Protein AF-A0A816GXU7-F1 (afdb_monomer_lite)

Foldseek 3Di:
DVVVVVVVVVVVLVVLVVLLPDPPRDPVSNVVSVVVVVCVVVVVPDPDDDPDPQDPVNVVVVVVVVVVVVVVVVVVPDDDPDD

Secondary structure (DSSP, 8-state):
-HHHHHHHHHHHHHHHHHHHH-TTS-HHHHHHHHHHHHHHHTTT--SS---PPPPHHHHHHHHHHHHHHHHHHHHTT------

pLDDT: mean 83.24, std 14.08, range [40.56, 97.44]

Sequence (83 aa):
MAAANRQILEKNYTDLFIVTTHPQTSARLRFMIQDVMDLRKANWVARRAEAKPTTIDEIHEQKRDKALHLESNRDGNHPNLAR

Organism: NCBI:txid392030

Structure (mmCIF, N/CA/C/O backbone):
data_AF-A0A816GXU7-F1
#
_entry.id   AF-A0A816GXU7-F1
#
loop_
_atom_site.group_PDB
_atom_site.id
_atom_site.type_symbol
_atom_site.label_atom_id
_atom_site.label_alt_id
_atom_site.label_comp_id
_atom_site.label_asym_id
_atom_site.label_entity_id
_atom_site.label_seq_id
_atom_site.pdbx_PDB_ins_code
_atom_site.Cartn_x
_atom_site.Cartn_y
_atom_site.Cartn_z
_atom_site.occupancy
_atom_site.B_iso_or_equiv
_atom_site.auth_seq_id
_atom_site.auth_comp_id
_atom_site.auth_asym_id
_atom_site.auth_atom_id
_atom_site.pdbx_PDB_model_num
ATOM 1 N N . MET A 1 1 ? 17.927 14.616 13.027 1.00 57.69 1 MET A N 1
ATOM 2 C CA . MET A 1 1 ? 16.746 14.815 12.152 1.00 57.69 1 MET A CA 1
ATOM 3 C C . MET A 1 1 ? 16.227 13.511 11.531 1.00 57.69 1 MET A C 1
ATOM 5 O O . MET A 1 1 ? 15.039 13.255 11.649 1.00 57.69 1 MET A O 1
ATOM 9 N N . ALA A 1 2 ? 17.071 12.637 10.962 1.00 64.00 2 ALA A N 1
ATOM 10 C CA . ALA A 1 2 ? 16.617 11.374 10.345 1.00 64.00 2 ALA A CA 1
ATOM 11 C C . ALA A 1 2 ? 15.889 10.395 11.301 1.00 64.00 2 ALA A C 1
ATOM 13 O O . ALA A 1 2 ? 14.898 9.780 10.915 1.00 64.00 2 ALA A O 1
ATOM 14 N N . ALA A 1 3 ? 16.333 10.283 12.560 1.00 71.44 3 ALA A N 1
ATOM 15 C CA . ALA A 1 3 ? 15.705 9.404 13.556 1.00 71.44 3 ALA A CA 1
ATOM 16 C C . ALA A 1 3 ? 14.273 9.836 13.930 1.00 71.44 3 ALA A C 1
ATOM 18 O O . ALA A 1 3 ? 13.385 8.992 14.031 1.00 71.44 3 ALA A O 1
ATOM 19 N N . ALA A 1 4 ? 14.037 11.146 14.060 1.00 78.88 4 ALA A N 1
ATOM 20 C CA . ALA A 1 4 ? 12.714 11.700 14.347 1.00 78.88 4 ALA A CA 1
ATOM 21 C C . ALA A 1 4 ? 11.733 11.427 13.195 1.00 78.88 4 ALA A C 1
ATOM 23 O O . ALA A 1 4 ? 10.616 10.975 13.429 1.00 78.88 4 ALA A O 1
ATOM 24 N N . ASN A 1 5 ? 12.179 11.594 11.945 1.00 88.50 5 ASN A N 1
ATOM 25 C CA . ASN A 1 5 ? 11.360 11.271 10.774 1.00 88.50 5 ASN A CA 1
ATOM 26 C C . ASN A 1 5 ? 11.010 9.781 10.719 1.00 88.50 5 ASN A C 1
ATOM 28 O O . ASN A 1 5 ? 9.867 9.435 10.437 1.00 88.50 5 ASN A O 1
ATOM 32 N N . ARG A 1 6 ? 11.956 8.890 11.046 1.00 88.38 6 ARG A N 1
ATOM 33 C CA . ARG A 1 6 ? 11.682 7.448 11.112 1.00 88.38 6 ARG A CA 1
ATOM 34 C C . ARG A 1 6 ? 10.615 7.125 12.158 1.00 88.38 6 ARG A C 1
ATOM 36 O O . ARG A 1 6 ? 9.680 6.396 11.852 1.00 88.38 6 ARG A O 1
ATOM 43 N N . GLN A 1 7 ? 10.717 7.698 13.356 1.00 92.00 7 GLN A N 1
ATOM 44 C CA . GLN A 1 7 ? 9.726 7.498 14.416 1.00 92.00 7 GLN A CA 1
ATOM 45 C C . GLN A 1 7 ? 8.328 7.978 13.999 1.00 92.00 7 GLN A C 1
ATOM 47 O O . GLN A 1 7 ? 7.341 7.284 14.238 1.00 92.00 7 GLN A O 1
ATOM 52 N N . ILE A 1 8 ? 8.243 9.135 13.335 1.00 93.38 8 ILE A N 1
ATOM 53 C CA . ILE A 1 8 ? 6.982 9.667 12.801 1.00 93.38 8 ILE A CA 1
ATOM 54 C C . ILE A 1 8 ? 6.388 8.706 11.763 1.00 93.38 8 ILE A C 1
ATOM 56 O O . ILE A 1 8 ? 5.194 8.423 11.808 1.00 93.38 8 ILE A O 1
ATOM 60 N N . LEU A 1 9 ? 7.207 8.159 10.860 1.00 90.88 9 LEU A N 1
ATOM 61 C CA . LEU A 1 9 ? 6.748 7.201 9.849 1.00 90.88 9 LEU A CA 1
ATOM 62 C C . LEU A 1 9 ? 6.222 5.897 10.466 1.00 90.88 9 LEU A C 1
ATOM 64 O O . LEU A 1 9 ? 5.199 5.389 10.008 1.00 90.88 9 LEU A O 1
ATOM 68 N N . GLU A 1 10 ? 6.867 5.374 11.514 1.00 92.75 10 GLU A N 1
ATOM 69 C CA . GLU A 1 10 ? 6.366 4.185 12.222 1.00 92.75 10 GLU A CA 1
ATOM 70 C C . GLU A 1 10 ? 5.030 4.447 12.919 1.00 92.75 10 GLU A C 1
ATOM 72 O O . GLU A 1 10 ? 4.107 3.630 12.836 1.00 92.75 10 GLU A O 1
ATOM 77 N N . LYS A 1 11 ? 4.898 5.611 13.565 1.00 95.38 11 LYS A N 1
ATOM 78 C CA . LYS A 1 11 ? 3.632 6.036 14.162 1.00 95.38 11 LYS A CA 1
ATOM 79 C C . LYS A 1 11 ? 2.535 6.120 13.099 1.00 95.38 11 LYS A C 1
ATOM 81 O O . LYS A 1 11 ? 1.498 5.485 13.255 1.00 95.38 11 LYS A O 1
ATOM 86 N N . ASN A 1 12 ? 2.793 6.819 11.992 1.00 94.12 12 ASN A N 1
ATOM 87 C CA . ASN A 1 12 ? 1.834 6.972 10.897 1.00 94.12 12 ASN A CA 1
ATOM 88 C C . ASN A 1 12 ? 1.380 5.618 10.339 1.00 94.12 12 ASN A C 1
ATOM 90 O O . ASN A 1 12 ? 0.202 5.423 10.063 1.00 94.12 12 ASN A O 1
ATOM 94 N N . TYR A 1 13 ? 2.297 4.662 10.193 1.00 94.00 13 TYR A N 1
ATOM 95 C CA . TYR A 1 13 ? 1.950 3.317 9.740 1.00 94.00 13 TYR A CA 1
ATOM 96 C C . TYR A 1 13 ? 1.037 2.572 10.718 1.00 94.00 13 TYR A C 1
ATOM 98 O O . TYR A 1 13 ? 0.105 1.888 10.298 1.00 94.00 13 TYR A O 1
ATOM 106 N N . THR A 1 14 ? 1.291 2.719 12.017 1.00 95.44 14 THR A N 1
ATOM 107 C CA . THR A 1 14 ? 0.467 2.105 13.064 1.00 95.44 14 THR A CA 1
ATOM 108 C C . THR A 1 14 ? -0.933 2.719 13.073 1.00 95.44 14 THR A C 1
ATOM 110 O O . THR A 1 14 ? -1.925 1.993 13.084 1.00 95.44 14 THR A O 1
ATOM 113 N N . ASP A 1 15 ? -1.018 4.046 12.970 1.00 95.88 15 ASP A N 1
ATOM 114 C CA . ASP A 1 15 ? -2.279 4.786 12.880 1.00 95.88 15 ASP A CA 1
ATOM 115 C C . ASP A 1 15 ? -3.095 4.345 11.650 1.00 95.88 15 ASP A C 1
ATOM 117 O O . ASP A 1 15 ? -4.291 4.068 11.756 1.00 95.88 15 ASP A O 1
ATOM 121 N N . LEU A 1 16 ? -2.446 4.191 10.488 1.00 95.75 16 LEU A N 1
ATOM 122 C CA . LEU A 1 16 ? -3.083 3.680 9.270 1.00 95.75 16 LEU A CA 1
ATOM 123 C C . LEU A 1 16 ? -3.655 2.272 9.466 1.00 95.75 16 LEU A C 1
ATOM 125 O O . LEU A 1 16 ? -4.781 2.011 9.043 1.00 95.75 16 LEU A O 1
ATOM 129 N N . PHE A 1 17 ? -2.927 1.379 10.140 1.00 94.31 17 PHE A N 1
ATOM 130 C CA . PHE A 1 17 ? -3.433 0.041 10.444 1.00 94.31 17 PHE A CA 1
ATOM 131 C C . PHE A 1 17 ? -4.693 0.097 11.318 1.00 94.31 17 PHE A C 1
ATOM 133 O O . PHE A 1 17 ? -5.684 -0.556 10.991 1.00 94.31 17 PHE A O 1
ATOM 140 N N . ILE A 1 18 ? -4.705 0.930 12.361 1.00 95.88 18 ILE A N 1
ATOM 141 C CA . ILE A 1 18 ? -5.869 1.115 13.244 1.00 95.88 18 ILE A CA 1
ATOM 142 C C . ILE A 1 18 ? -7.097 1.602 12.458 1.00 95.88 18 ILE A C 1
ATOM 144 O O . ILE A 1 18 ? -8.205 1.111 12.665 1.00 95.88 18 ILE A O 1
ATOM 148 N N . VAL A 1 19 ? -6.924 2.509 11.492 1.00 95.44 19 VAL A N 1
ATOM 149 C CA . VAL A 1 19 ? -8.037 2.960 10.633 1.00 95.44 19 VAL A CA 1
ATOM 150 C C . VAL A 1 19 ? -8.652 1.794 9.851 1.00 95.44 19 VAL A C 1
ATOM 152 O O . VAL A 1 19 ? -9.868 1.761 9.644 1.00 95.44 19 VAL A O 1
ATOM 155 N N . THR A 1 20 ? -7.856 0.801 9.444 1.00 94.81 20 THR A N 1
ATOM 156 C CA . THR A 1 20 ? -8.390 -0.365 8.721 1.00 94.81 20 THR A CA 1
ATOM 157 C C . THR A 1 20 ? -9.211 -1.311 9.594 1.00 94.81 20 THR A C 1
ATOM 159 O O . THR A 1 20 ? -10.096 -1.983 9.064 1.00 94.81 20 THR A O 1
ATOM 162 N N . THR A 1 21 ? -8.965 -1.352 10.907 1.00 94.81 21 THR A N 1
ATOM 163 C CA . THR A 1 21 ? -9.686 -2.238 11.836 1.00 94.81 21 THR A CA 1
ATOM 164 C C . THR A 1 21 ? -11.009 -1.640 12.314 1.00 94.81 21 THR A C 1
ATOM 166 O O . THR A 1 21 ? -11.861 -2.364 12.830 1.00 94.81 21 THR A O 1
ATOM 169 N N . HIS A 1 22 ? -11.225 -0.337 12.109 1.00 95.75 22 HIS A N 1
ATOM 170 C CA . HIS A 1 22 ? -12.440 0.335 12.548 1.00 95.75 22 HIS A CA 1
ATOM 171 C C . HIS A 1 22 ? -13.675 -0.092 11.713 1.00 95.75 22 HIS A C 1
ATOM 173 O O . HIS A 1 22 ? -13.636 -0.027 10.476 1.00 95.75 22 HIS A O 1
ATOM 179 N N . PRO A 1 23 ? -14.810 -0.468 12.342 1.00 93.62 23 PRO A N 1
ATOM 180 C CA . PRO A 1 23 ? -15.991 -0.974 11.629 1.00 93.62 23 PRO A CA 1
ATOM 181 C C . PRO A 1 23 ? -16.596 0.018 10.629 1.00 93.62 23 PRO A C 1
ATOM 183 O O . PRO A 1 23 ? -17.070 -0.380 9.568 1.00 93.62 23 PRO A O 1
ATOM 186 N N . GLN A 1 24 ? -16.543 1.317 10.946 1.00 95.75 24 GLN A N 1
ATOM 187 C CA . GLN A 1 24 ? -17.130 2.382 10.119 1.00 95.75 24 GLN A CA 1
ATOM 188 C C . GLN A 1 24 ? -16.288 2.746 8.887 1.00 95.75 24 GLN A C 1
ATOM 190 O O . GLN A 1 24 ? -16.751 3.488 8.022 1.00 95.75 24 GLN A O 1
ATOM 195 N N . THR A 1 25 ? -15.056 2.245 8.779 1.00 95.44 25 THR A N 1
ATOM 196 C CA . THR A 1 25 ? -14.226 2.500 7.598 1.00 95.44 25 THR A CA 1
ATOM 197 C C . THR A 1 25 ? -14.883 1.848 6.382 1.00 95.44 25 THR A C 1
ATOM 199 O O . THR A 1 25 ? -15.369 0.721 6.454 1.00 95.44 25 THR A O 1
ATOM 202 N N . SER A 1 26 ? -14.945 2.536 5.244 1.00 97.44 26 SER A N 1
ATOM 203 C CA . SER A 1 26 ? -15.504 1.926 4.035 1.00 97.44 26 SER A CA 1
ATOM 204 C C . SER A 1 26 ? -14.554 0.859 3.480 1.00 97.44 26 SER A C 1
ATOM 206 O O . SER A 1 26 ? -13.335 0.929 3.664 1.00 97.44 26 SER A O 1
ATOM 208 N N . ALA A 1 27 ? -15.091 -0.128 2.758 1.00 96.50 27 ALA A N 1
ATOM 209 C CA . ALA A 1 27 ? -14.264 -1.151 2.116 1.00 96.50 27 ALA A CA 1
ATOM 210 C C . ALA A 1 27 ? -13.218 -0.528 1.175 1.00 96.50 27 ALA A C 1
ATOM 212 O O . ALA A 1 27 ? -12.056 -0.924 1.197 1.00 96.50 27 ALA A O 1
ATOM 213 N N . ARG A 1 28 ? -13.601 0.509 0.415 1.00 96.50 28 ARG A N 1
ATOM 214 C CA . ARG A 1 28 ? -12.693 1.221 -0.494 1.00 96.50 28 ARG A CA 1
ATOM 215 C C . ARG A 1 28 ? -11.486 1.805 0.240 1.00 96.50 28 ARG A C 1
ATOM 217 O O . ARG A 1 28 ? -10.368 1.622 -0.229 1.00 96.50 28 ARG A O 1
ATOM 224 N N . LEU A 1 29 ? -11.704 2.468 1.377 1.00 96.19 29 LEU A N 1
ATOM 225 C CA . LEU A 1 29 ? -10.620 3.046 2.174 1.00 96.19 29 LEU A CA 1
ATOM 226 C C . LEU A 1 29 ? -9.728 1.961 2.788 1.00 96.19 29 LEU A C 1
ATOM 228 O O . LEU A 1 29 ? -8.509 2.096 2.739 1.00 96.19 29 LEU A O 1
ATOM 232 N N . ARG A 1 30 ? -10.309 0.859 3.286 1.00 96.75 30 ARG A N 1
ATOM 233 C CA . ARG A 1 30 ? -9.530 -0.293 3.775 1.00 96.75 30 ARG A CA 1
ATOM 234 C C . ARG A 1 30 ? -8.580 -0.827 2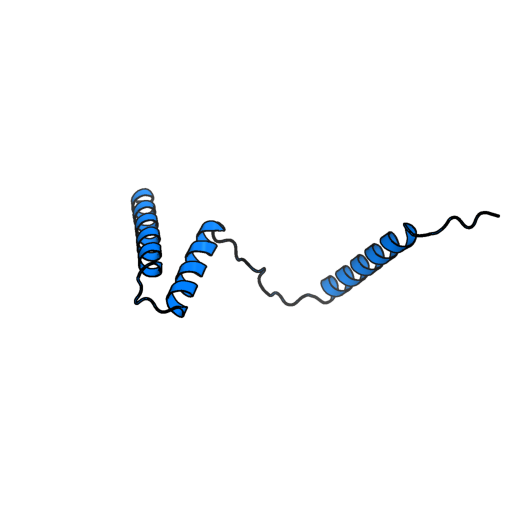.706 1.00 96.75 30 ARG A C 1
ATOM 236 O O . ARG A 1 30 ? -7.395 -0.967 2.987 1.00 96.75 30 ARG A O 1
ATOM 243 N N . PHE A 1 31 ? -9.072 -1.044 1.485 1.00 96.12 31 PHE A N 1
ATOM 244 C CA . PHE A 1 31 ? -8.236 -1.516 0.378 1.00 96.12 31 PHE A CA 1
ATOM 245 C C . PHE A 1 31 ? -7.150 -0.508 -0.009 1.00 96.12 31 PHE A C 1
ATOM 247 O O . PHE A 1 31 ? -6.006 -0.900 -0.204 1.00 96.12 31 PHE A O 1
ATOM 254 N N . MET A 1 32 ? -7.469 0.792 -0.054 1.00 95.94 32 MET A N 1
ATOM 255 C CA . MET A 1 32 ? -6.466 1.827 -0.344 1.00 95.94 32 MET A CA 1
ATOM 256 C C . MET A 1 32 ? -5.339 1.855 0.693 1.00 95.94 32 MET A C 1
ATOM 258 O O . MET A 1 32 ? -4.175 2.001 0.332 1.00 95.94 32 MET A O 1
ATOM 262 N N . ILE A 1 33 ? -5.668 1.709 1.977 1.00 96.25 33 ILE A N 1
ATOM 263 C CA . ILE A 1 33 ? -4.661 1.687 3.042 1.00 96.25 33 ILE A CA 1
ATOM 264 C C . ILE A 1 33 ? -3.854 0.383 2.992 1.00 96.25 33 ILE A C 1
ATOM 266 O O . ILE A 1 33 ? -2.630 0.425 3.093 1.00 96.25 33 ILE A O 1
ATOM 270 N N . GLN A 1 34 ? -4.510 -0.761 2.781 1.00 94.56 34 GLN A N 1
ATOM 271 C CA . GLN A 1 34 ? -3.841 -2.056 2.613 1.00 94.56 34 GLN A CA 1
ATOM 272 C C . GLN A 1 34 ? -2.847 -2.039 1.445 1.00 94.56 34 GLN A C 1
ATOM 274 O O . GLN A 1 34 ? -1.727 -2.513 1.611 1.00 94.56 34 GLN A O 1
ATOM 279 N N . ASP A 1 35 ? -3.192 -1.408 0.317 1.00 93.19 35 ASP A N 1
ATOM 280 C CA . ASP A 1 35 ? -2.278 -1.238 -0.818 1.00 93.19 35 ASP A CA 1
ATOM 281 C C . ASP A 1 35 ? -0.983 -0.512 -0.422 1.00 93.19 35 ASP A C 1
ATOM 283 O O . ASP A 1 35 ? 0.109 -0.935 -0.805 1.00 93.19 35 ASP A O 1
ATOM 287 N N . VAL A 1 36 ? -1.086 0.550 0.385 1.00 93.50 36 VAL A N 1
ATOM 288 C CA . VAL A 1 36 ? 0.083 1.283 0.903 1.00 93.50 36 VAL A CA 1
ATOM 289 C C . VAL A 1 36 ? 0.887 0.421 1.877 1.00 93.50 36 VAL A C 1
ATOM 291 O O . VAL A 1 36 ? 2.118 0.410 1.825 1.00 93.50 36 VAL A O 1
ATOM 294 N N . MET A 1 37 ? 0.213 -0.324 2.757 1.00 94.25 37 MET A N 1
ATOM 295 C CA . MET A 1 37 ? 0.880 -1.218 3.705 1.00 94.25 37 MET A CA 1
ATOM 296 C C . MET A 1 37 ? 1.651 -2.332 2.994 1.00 94.25 37 MET A C 1
ATOM 298 O O . MET A 1 37 ? 2.786 -2.631 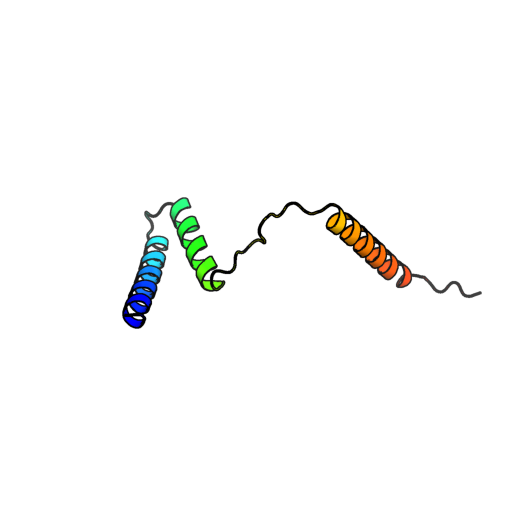3.367 1.00 94.25 37 MET A O 1
ATOM 302 N N . ASP A 1 38 ? 1.068 -2.931 1.961 1.00 93.62 38 ASP A N 1
ATOM 303 C CA . ASP A 1 38 ? 1.708 -3.995 1.194 1.00 93.62 38 ASP A CA 1
ATOM 304 C C . ASP A 1 38 ? 2.863 -3.466 0.343 1.00 93.62 38 ASP A C 1
ATOM 306 O O . ASP A 1 38 ? 3.914 -4.104 0.277 1.00 93.62 38 ASP A O 1
ATOM 310 N N . LEU A 1 39 ? 2.732 -2.263 -0.225 1.00 94.00 39 LEU A N 1
ATOM 311 C CA . LEU A 1 39 ? 3.836 -1.599 -0.914 1.00 94.00 39 LEU A CA 1
ATOM 312 C C . LEU A 1 39 ? 5.013 -1.329 0.036 1.00 94.00 39 LEU A C 1
ATOM 314 O O . LEU A 1 39 ? 6.167 -1.553 -0.328 1.00 94.00 39 LEU A O 1
ATOM 318 N N . ARG A 1 40 ? 4.734 -0.928 1.284 1.00 93.25 40 ARG A N 1
ATOM 319 C CA . ARG A 1 40 ? 5.767 -0.768 2.315 1.00 93.25 40 ARG A CA 1
ATOM 320 C C . ARG A 1 40 ? 6.464 -2.094 2.635 1.00 93.25 40 ARG A C 1
ATOM 322 O O . ARG A 1 40 ? 7.690 -2.118 2.708 1.00 93.25 40 ARG A O 1
ATOM 329 N N . LYS A 1 41 ? 5.714 -3.192 2.807 1.00 93.25 41 LYS A N 1
ATOM 330 C CA . LYS A 1 41 ? 6.284 -4.541 3.033 1.00 93.25 41 LYS A CA 1
ATOM 331 C C . LYS A 1 41 ? 7.162 -4.997 1.866 1.00 93.25 41 LYS A C 1
ATOM 333 O O . LYS A 1 41 ? 8.154 -5.683 2.083 1.00 93.25 41 LYS A O 1
ATOM 338 N N . ALA A 1 42 ? 6.822 -4.583 0.647 1.00 94.12 42 ALA A N 1
ATOM 339 C CA . ALA A 1 42 ? 7.608 -4.829 -0.556 1.00 94.12 42 ALA A CA 1
ATOM 340 C C . ALA A 1 42 ? 8.823 -3.889 -0.702 1.00 94.12 42 ALA A C 1
ATOM 342 O O . ALA A 1 42 ? 9.393 -3.806 -1.784 1.00 94.12 42 ALA A O 1
ATOM 343 N N . ASN A 1 43 ? 9.222 -3.156 0.346 1.00 94.00 43 ASN A N 1
ATOM 344 C CA . ASN A 1 43 ? 10.287 -2.146 0.295 1.00 94.00 43 ASN A CA 1
ATOM 345 C C . ASN A 1 43 ? 10.078 -1.108 -0.819 1.00 94.00 43 ASN A C 1
ATOM 347 O O . ASN A 1 43 ? 11.034 -0.669 -1.455 1.00 94.00 43 ASN A O 1
ATOM 351 N N . TRP A 1 44 ? 8.822 -0.725 -1.059 1.00 92.81 44 TRP A N 1
ATOM 352 C CA . TRP A 1 44 ? 8.425 0.212 -2.113 1.00 92.81 44 TRP A CA 1
ATOM 353 C C . TRP A 1 44 ? 8.731 -0.262 -3.538 1.00 92.81 44 TRP A C 1
ATOM 355 O O . TRP A 1 44 ? 8.716 0.536 -4.473 1.00 92.81 44 TRP A O 1
ATOM 365 N N . VAL A 1 45 ? 8.958 -1.563 -3.729 1.00 90.38 45 VAL A N 1
ATOM 366 C CA . VAL A 1 45 ? 9.069 -2.162 -5.058 1.00 90.38 45 VAL A CA 1
ATOM 367 C C . VAL A 1 45 ? 7.671 -2.284 -5.660 1.00 90.38 45 VAL A C 1
ATOM 369 O O . VAL A 1 45 ? 6.765 -2.875 -5.066 1.00 90.38 45 VAL A O 1
ATOM 372 N N . ALA A 1 46 ? 7.481 -1.709 -6.849 1.00 86.69 46 ALA A N 1
ATOM 373 C CA . ALA A 1 46 ? 6.213 -1.775 -7.561 1.00 86.69 46 ALA A CA 1
ATOM 374 C C . ALA A 1 46 ? 5.816 -3.236 -7.839 1.00 86.69 46 ALA A C 1
ATOM 376 O O . ALA A 1 46 ? 6.611 -4.025 -8.345 1.00 86.69 46 ALA A O 1
ATOM 377 N N . ARG A 1 47 ? 4.555 -3.596 -7.548 1.00 79.94 47 ARG A N 1
ATOM 378 C CA . ARG A 1 47 ? 4.035 -4.963 -7.776 1.00 79.94 47 ARG A CA 1
ATOM 379 C C . ARG A 1 47 ? 4.012 -5.368 -9.252 1.00 79.94 47 ARG A C 1
ATOM 381 O O . ARG A 1 47 ? 3.977 -6.553 -9.557 1.00 79.94 47 ARG A O 1
ATOM 388 N N . ARG A 1 48 ? 3.944 -4.396 -10.162 1.00 81.06 48 ARG A N 1
ATOM 389 C CA . ARG A 1 48 ? 3.931 -4.610 -11.611 1.00 81.06 48 ARG A CA 1
ATOM 390 C C . ARG A 1 48 ? 5.102 -3.845 -12.199 1.00 81.06 48 ARG A C 1
ATOM 392 O O . ARG A 1 48 ? 5.344 -2.712 -11.786 1.00 81.06 48 ARG A O 1
ATOM 399 N N . ALA A 1 49 ? 5.789 -4.458 -13.159 1.00 73.75 49 ALA A N 1
ATOM 400 C CA . ALA A 1 49 ? 6.694 -3.712 -14.015 1.00 73.75 49 ALA A CA 1
ATOM 401 C C . ALA A 1 49 ? 5.911 -2.555 -14.652 1.00 73.75 49 ALA A C 1
ATOM 403 O O . ALA A 1 49 ? 4.736 -2.722 -14.998 1.00 73.75 49 ALA A O 1
ATOM 404 N N . GLU A 1 50 ? 6.554 -1.393 -14.768 1.00 71.62 50 GLU A N 1
ATOM 405 C CA . GLU A 1 50 ? 6.083 -0.298 -15.617 1.00 71.62 50 GLU A CA 1
ATOM 406 C C . GLU A 1 50 ? 5.565 -0.905 -16.925 1.00 71.62 50 GLU A C 1
ATOM 408 O O . GLU A 1 50 ? 6.286 -1.677 -17.565 1.00 71.62 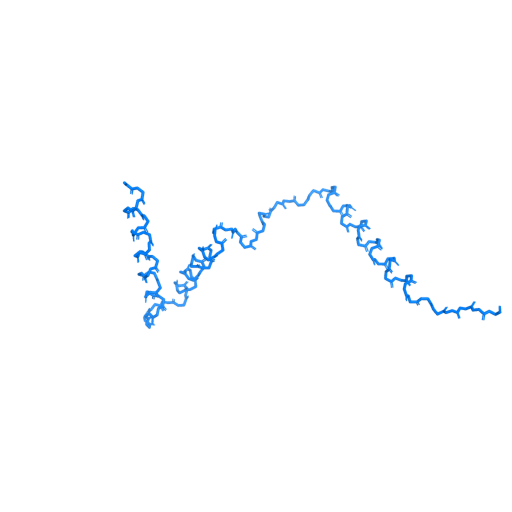50 GLU A O 1
ATOM 413 N N . ALA A 1 51 ? 4.313 -0.615 -17.291 1.00 67.94 51 ALA A N 1
ATOM 414 C CA . ALA A 1 51 ? 3.726 -1.075 -18.544 1.00 67.94 51 ALA A CA 1
ATOM 415 C C . ALA A 1 51 ? 4.395 -0.323 -19.701 1.00 67.94 51 ALA A C 1
ATOM 417 O O . ALA A 1 51 ? 3.827 0.592 -20.294 1.00 67.94 51 ALA A O 1
ATOM 418 N N . LYS A 1 52 ? 5.650 -0.674 -19.977 1.00 71.44 52 LYS A N 1
ATOM 419 C CA . LYS A 1 52 ? 6.374 -0.217 -21.147 1.00 71.44 52 LYS A CA 1
ATOM 420 C C . LYS A 1 52 ? 5.764 -0.921 -22.356 1.00 71.44 52 LYS A C 1
ATOM 422 O O . LYS A 1 52 ? 5.504 -2.125 -22.279 1.00 71.44 52 LYS A O 1
ATOM 427 N N . PRO A 1 53 ? 5.515 -0.201 -23.459 1.00 77.50 53 PRO A N 1
ATOM 428 C CA . PRO A 1 53 ? 5.194 -0.844 -24.719 1.00 77.50 53 PRO A CA 1
ATOM 429 C C . PRO A 1 53 ? 6.279 -1.877 -25.020 1.00 77.50 53 PRO A C 1
ATOM 431 O O . PRO A 1 53 ? 7.460 -1.533 -25.035 1.00 77.50 53 PRO A O 1
ATOM 434 N N . THR A 1 54 ? 5.888 -3.134 -25.221 1.00 81.12 54 THR A N 1
ATOM 435 C CA . THR A 1 54 ? 6.817 -4.162 -25.691 1.00 81.12 54 THR A CA 1
ATOM 436 C C . THR A 1 54 ? 7.313 -3.754 -27.068 1.00 81.12 54 THR A C 1
ATOM 438 O O . THR A 1 54 ? 6.506 -3.495 -27.967 1.00 81.12 54 THR A O 1
ATOM 441 N N . THR A 1 55 ? 8.625 -3.682 -27.234 1.00 84.88 55 THR A N 1
ATOM 442 C CA . THR A 1 55 ? 9.246 -3.392 -28.524 1.00 84.88 55 THR A CA 1
ATOM 443 C C . THR A 1 55 ? 9.010 -4.546 -29.498 1.00 84.88 55 THR A C 1
ATOM 445 O O . THR A 1 55 ? 8.777 -5.693 -29.106 1.00 84.88 55 THR A O 1
ATOM 448 N N . ILE A 1 56 ? 9.063 -4.248 -30.799 1.00 83.12 56 ILE A N 1
ATOM 449 C CA . ILE A 1 56 ? 8.943 -5.272 -31.845 1.00 83.12 56 ILE A CA 1
ATOM 450 C C . ILE A 1 56 ? 10.035 -6.338 -31.669 1.00 83.12 56 ILE A C 1
ATOM 452 O O . ILE A 1 56 ? 9.760 -7.523 -31.859 1.00 83.12 56 ILE A O 1
ATOM 456 N N . ASP A 1 57 ? 11.235 -5.941 -31.251 1.00 84.56 57 ASP A N 1
ATOM 457 C CA . ASP A 1 57 ? 12.366 -6.847 -31.047 1.00 84.56 57 ASP A CA 1
ATOM 458 C C . ASP A 1 57 ? 12.119 -7.824 -29.888 1.00 84.56 57 ASP A C 1
ATOM 460 O O . ASP A 1 57 ? 12.266 -9.035 -30.071 1.00 84.56 57 ASP A O 1
ATOM 464 N N . GLU A 1 58 ? 11.622 -7.333 -28.746 1.00 85.06 58 GLU A N 1
ATOM 465 C CA . GLU A 1 58 ? 11.246 -8.165 -27.591 1.00 85.0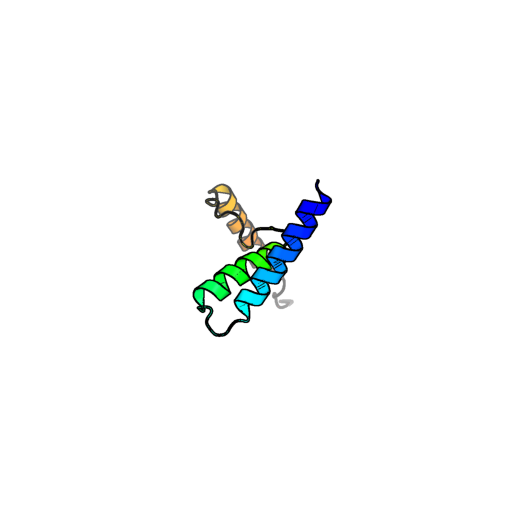6 58 GLU A CA 1
ATOM 466 C C . GLU A 1 58 ? 10.149 -9.183 -27.950 1.00 85.06 58 GLU A C 1
ATOM 468 O O . GLU A 1 58 ? 10.178 -10.329 -27.500 1.00 85.06 58 GLU A O 1
ATOM 473 N N . ILE A 1 59 ? 9.190 -8.809 -28.807 1.00 86.94 59 ILE A N 1
ATOM 474 C CA . ILE A 1 59 ? 8.142 -9.730 -29.279 1.00 86.94 59 ILE A CA 1
ATOM 475 C C . ILE A 1 59 ? 8.743 -10.859 -30.127 1.00 86.94 59 ILE A C 1
ATOM 477 O O . ILE A 1 59 ? 8.325 -12.015 -30.006 1.00 86.94 59 ILE A O 1
ATOM 481 N N . HIS A 1 60 ? 9.699 -10.549 -31.005 1.00 88.06 60 HIS A N 1
ATOM 482 C CA . HIS A 1 60 ? 10.352 -11.563 -31.835 1.00 88.06 60 HIS A CA 1
ATOM 483 C C . HIS A 1 60 ? 11.225 -12.500 -31.002 1.00 88.06 60 HIS A C 1
ATOM 485 O O . HIS A 1 60 ? 11.213 -13.705 -31.244 1.00 88.06 60 HIS A O 1
ATOM 491 N N . GLU A 1 61 ? 11.934 -11.975 -30.005 1.00 86.62 61 GLU A N 1
ATOM 492 C CA . GLU A 1 61 ? 12.719 -12.776 -29.067 1.00 86.62 61 GLU A CA 1
ATOM 493 C C . GLU A 1 61 ? 11.838 -13.742 -28.268 1.00 86.62 61 GLU A C 1
ATOM 495 O O . GLU A 1 61 ? 12.051 -14.950 -28.329 1.00 86.62 61 GLU A O 1
ATOM 500 N N . GLN A 1 62 ? 10.741 -13.257 -27.677 1.00 86.19 62 GLN A N 1
ATOM 501 C CA . GLN A 1 62 ? 9.779 -14.116 -26.977 1.00 86.19 62 GLN A CA 1
ATOM 502 C C . GLN A 1 62 ? 9.175 -15.206 -27.875 1.00 86.19 62 GLN A C 1
ATOM 504 O O . GLN A 1 62 ? 8.837 -16.288 -27.394 1.00 86.19 62 GLN A O 1
ATOM 509 N N . LYS A 1 63 ? 8.990 -14.935 -29.175 1.00 86.06 63 LYS A N 1
ATOM 510 C CA . LYS A 1 63 ? 8.531 -15.951 -30.135 1.00 86.06 63 LYS A CA 1
ATOM 511 C C . LYS A 1 63 ? 9.590 -17.025 -30.375 1.00 86.06 63 LYS A C 1
ATOM 513 O O . LYS A 1 63 ? 9.221 -18.197 -30.425 1.00 86.06 63 LYS A O 1
ATOM 518 N N . ARG A 1 64 ? 10.867 -16.646 -30.506 1.00 83.69 64 ARG A N 1
ATOM 519 C CA . ARG A 1 64 ? 11.978 -17.604 -30.649 1.00 83.69 64 ARG A CA 1
ATOM 520 C C . ARG A 1 64 ? 12.100 -18.481 -29.407 1.00 83.69 64 ARG A C 1
ATOM 522 O O . ARG A 1 64 ? 12.112 -19.699 -29.539 1.00 83.69 64 ARG A O 1
ATOM 529 N N . ASP A 1 65 ? 12.070 -17.883 -28.221 1.00 82.00 65 ASP A 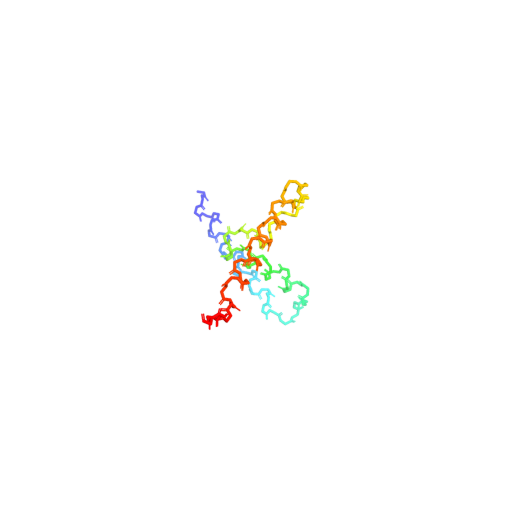N 1
ATOM 530 C CA . ASP A 1 65 ? 12.192 -18.618 -26.959 1.00 82.00 65 ASP A CA 1
ATOM 531 C C . ASP A 1 65 ? 11.038 -19.605 -26.755 1.00 82.00 65 ASP A C 1
ATOM 533 O O . ASP A 1 65 ? 11.252 -20.752 -26.365 1.00 82.00 65 ASP A O 1
ATOM 537 N N . LYS A 1 66 ? 9.803 -19.201 -27.087 1.00 83.81 66 LYS A N 1
ATOM 538 C CA . LYS A 1 66 ? 8.634 -20.097 -27.044 1.00 83.81 66 LYS A CA 1
ATOM 539 C C . LYS A 1 66 ? 8.740 -21.251 -28.041 1.00 83.81 66 LYS A C 1
ATOM 541 O O . LYS A 1 66 ? 8.307 -22.354 -27.714 1.00 83.81 66 LYS A O 1
ATOM 546 N N . ALA A 1 67 ? 9.281 -21.007 -29.236 1.00 81.56 67 ALA A N 1
ATOM 547 C CA . ALA A 1 67 ? 9.495 -22.052 -30.234 1.00 81.56 67 ALA A CA 1
AT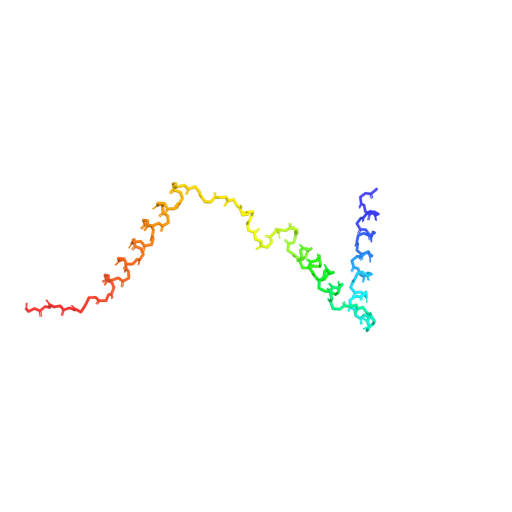OM 548 C C . ALA A 1 67 ? 10.526 -23.079 -29.739 1.00 81.56 67 ALA A C 1
ATOM 550 O O . ALA A 1 67 ? 10.213 -24.265 -29.692 1.00 81.56 67 ALA A O 1
ATOM 551 N N . LEU A 1 68 ? 11.678 -22.614 -29.245 1.00 77.50 68 LEU A N 1
ATOM 552 C CA . LEU A 1 68 ? 12.728 -23.471 -28.685 1.00 77.50 68 LEU A CA 1
ATOM 553 C C . LEU A 1 68 ? 12.234 -24.297 -27.490 1.00 77.50 68 LEU A C 1
ATOM 555 O O . LEU A 1 68 ? 12.527 -25.486 -27.382 1.00 77.50 68 LEU A O 1
ATOM 559 N N . HIS A 1 69 ? 11.450 -23.690 -26.597 1.00 75.44 69 HIS A N 1
ATOM 560 C CA . HIS A 1 69 ? 10.898 -24.395 -25.440 1.00 75.44 69 HIS A CA 1
ATOM 561 C C . HIS A 1 69 ? 9.897 -25.487 -25.849 1.00 75.44 69 HIS A C 1
ATOM 563 O O . HIS A 1 69 ? 9.847 -26.556 -25.240 1.00 75.44 69 HIS A O 1
ATOM 569 N N . LEU A 1 70 ? 9.114 -25.242 -26.905 1.00 75.19 70 LEU A N 1
ATOM 570 C CA . LEU A 1 70 ? 8.196 -26.231 -27.462 1.00 75.19 70 LEU A CA 1
ATOM 571 C C . LEU A 1 70 ? 8.943 -27.383 -28.146 1.00 75.19 70 LEU A C 1
ATOM 573 O O . LEU A 1 70 ? 8.517 -28.528 -28.014 1.00 75.19 70 LEU A O 1
ATOM 577 N N . GLU A 1 71 ? 10.034 -27.098 -28.858 1.00 71.06 71 GLU A N 1
ATOM 578 C CA . GLU A 1 71 ? 10.888 -28.114 -29.487 1.00 71.06 71 GLU A CA 1
ATOM 579 C C . GLU A 1 71 ? 11.578 -28.991 -28.439 1.00 71.06 71 GLU A C 1
ATOM 581 O O . GLU A 1 71 ? 11.439 -30.212 -28.477 1.00 71.06 71 GLU A O 1
ATOM 586 N N . SER A 1 72 ? 12.174 -28.387 -27.408 1.00 66.38 72 SER A N 1
ATOM 587 C CA . SER A 1 72 ? 12.801 -29.130 -26.309 1.00 66.38 72 SER A CA 1
ATOM 588 C C . SER A 1 72 ? 11.821 -30.058 -25.574 1.00 66.38 72 SER A C 1
ATOM 590 O O . SER A 1 72 ? 12.206 -31.139 -25.132 1.00 66.38 72 SER A O 1
ATOM 592 N N . ASN A 1 73 ? 10.540 -29.682 -25.483 1.00 63.12 73 ASN A N 1
ATOM 593 C CA . ASN A 1 73 ? 9.498 -30.524 -24.890 1.00 63.12 73 ASN A CA 1
ATOM 594 C C . ASN A 1 73 ? 9.001 -31.645 -25.831 1.00 63.12 73 ASN A C 1
ATOM 596 O O . ASN A 1 73 ? 8.402 -32.614 -25.368 1.00 63.12 73 ASN A O 1
ATOM 600 N N . ARG A 1 74 ? 9.227 -31.533 -27.148 1.00 63.00 74 ARG A N 1
ATOM 601 C CA . ARG A 1 74 ? 8.890 -32.574 -28.138 1.00 63.00 74 ARG A CA 1
ATOM 602 C C . ARG A 1 74 ? 9.951 -33.670 -28.196 1.00 63.00 74 ARG A C 1
ATOM 604 O O . ARG A 1 74 ? 9.589 -34.843 -28.261 1.00 63.00 74 ARG A O 1
ATOM 611 N N . ASP A 1 75 ? 11.226 -33.303 -28.093 1.00 59.53 75 ASP A N 1
ATOM 612 C CA . ASP A 1 75 ? 12.347 -34.249 -28.171 1.00 59.53 75 ASP A CA 1
ATOM 613 C C . ASP A 1 75 ? 12.410 -35.213 -26.969 1.00 59.53 75 ASP A C 1
ATOM 615 O O . ASP A 1 75 ? 12.918 -36.327 -27.083 1.00 59.53 75 ASP A O 1
ATOM 619 N N . GLY A 1 76 ? 11.825 -34.836 -25.824 1.00 57.47 76 GLY A N 1
ATOM 620 C CA . GLY A 1 76 ? 11.716 -35.690 -24.634 1.00 57.47 76 GLY A CA 1
ATOM 621 C C . GLY A 1 76 ? 10.625 -36.774 -24.688 1.00 57.47 76 GLY A C 1
ATOM 622 O O . GLY A 1 76 ? 10.585 -37.623 -23.801 1.00 57.47 76 GLY A O 1
ATOM 623 N N . ASN A 1 77 ? 9.743 -36.770 -25.698 1.00 56.12 77 ASN A N 1
ATOM 624 C CA . ASN A 1 77 ? 8.614 -37.707 -25.818 1.00 56.12 77 ASN A CA 1
ATOM 625 C C . ASN A 1 77 ? 8.670 -38.559 -27.101 1.00 56.12 77 ASN A C 1
ATOM 627 O O . ASN A 1 77 ? 7.633 -38.908 -27.669 1.00 56.12 77 ASN A O 1
ATOM 631 N N . HIS A 1 78 ? 9.866 -38.894 -27.590 1.00 54.41 78 HIS A N 1
ATOM 632 C CA . HIS A 1 78 ? 9.996 -39.789 -28.739 1.00 54.41 78 HIS A CA 1
ATOM 633 C C . HIS A 1 78 ? 10.015 -41.262 -28.276 1.00 54.41 78 HIS A C 1
ATOM 635 O O . HIS A 1 78 ? 10.982 -41.680 -27.634 1.00 54.41 78 HIS A O 1
ATOM 641 N N . PRO A 1 79 ? 8.994 -42.092 -28.580 1.00 57.78 79 PRO A N 1
ATOM 642 C CA . PRO A 1 79 ? 9.086 -43.526 -28.335 1.00 57.78 79 PRO A CA 1
ATOM 643 C C . PRO A 1 79 ? 10.200 -44.107 -29.214 1.00 57.78 79 PRO A C 1
ATOM 645 O O . PRO A 1 79 ? 10.309 -43.778 -30.398 1.00 57.78 79 PRO A O 1
ATOM 648 N N . ASN A 1 80 ? 11.053 -44.945 -28.620 1.00 57.16 80 ASN A N 1
ATOM 649 C CA . ASN A 1 80 ? 12.103 -45.685 -29.320 1.00 57.16 80 ASN A CA 1
ATOM 650 C C . ASN A 1 80 ? 11.495 -46.476 -30.487 1.00 57.16 80 ASN A C 1
ATOM 652 O O . ASN A 1 80 ? 10.876 -47.517 -30.273 1.00 57.16 80 ASN A O 1
ATOM 656 N N . LEU A 1 81 ? 11.690 -46.007 -31.720 1.00 57.72 81 LEU A N 1
ATOM 657 C CA . LEU A 1 81 ? 11.356 -46.761 -32.924 1.00 57.72 81 LEU A CA 1
ATOM 658 C C . LEU A 1 81 ? 12.616 -47.486 -33.413 1.00 57.72 81 LEU A C 1
ATOM 660 O O . LEU A 1 81 ? 13.190 -47.151 -34.445 1.00 57.72 81 LEU A O 1
ATOM 664 N N . ALA A 1 82 ? 13.073 -48.450 -32.615 1.00 46.12 82 ALA A N 1
ATOM 665 C CA . ALA A 1 82 ? 14.121 -49.380 -33.012 1.00 46.12 82 ALA A CA 1
ATOM 666 C C . ALA A 1 82 ? 13.473 -50.619 -33.655 1.00 46.12 82 ALA A C 1
ATOM 668 O O . ALA A 1 82 ? 12.675 -51.304 -33.011 1.00 46.12 82 ALA A O 1
ATOM 669 N N . ARG A 1 83 ? 13.814 -50.883 -34.921 1.00 40.56 83 ARG A N 1
ATOM 670 C CA . ARG A 1 83 ? 13.737 -52.207 -35.549 1.00 40.56 83 ARG A CA 1
ATOM 671 C C . ARG A 1 83 ? 15.147 -52.767 -35.638 1.00 40.56 83 ARG A C 1
ATOM 673 O O . ARG A 1 83 ? 16.046 -51.966 -35.973 1.00 40.56 83 ARG A O 1
#

InterPro domains:
  IPR016024 Armadillo-type fold [SSF48371] (18-65)

Radius of gyration: 25.12 Å; chains: 1; bounding box: 34×67×50 Å